Protein AF-A0A7J8X203-F1 (afdb_monomer_lite)

Structure (mmCIF, N/CA/C/O backbone):
data_AF-A0A7J8X203-F1
#
_entry.id   AF-A0A7J8X203-F1
#
loop_
_atom_site.group_PDB
_atom_site.id
_atom_site.type_symbol
_atom_site.label_atom_id
_atom_site.label_alt_id
_atom_site.label_comp_id
_atom_site.label_asym_id
_atom_site.label_entity_id
_atom_site.label_seq_id
_atom_site.pdbx_PDB_ins_code
_atom_site.Cartn_x
_atom_site.Cartn_y
_atom_site.Cartn_z
_atom_site.occupancy
_atom_site.B_iso_or_equiv
_atom_site.auth_seq_id
_atom_site.auth_comp_id
_atom_site.auth_asym_id
_atom_site.auth_atom_id
_atom_site.pdbx_PDB_model_num
ATOM 1 N N . GLU A 1 1 ? 3.384 10.919 6.346 1.00 45.38 1 GLU A N 1
ATOM 2 C CA . GLU A 1 1 ? 2.169 10.559 5.590 1.00 45.38 1 GLU A CA 1
ATOM 3 C C . GLU A 1 1 ? 2.336 9.216 4.885 1.00 45.38 1 GLU A C 1
ATOM 5 O O . GLU A 1 1 ? 3.171 9.136 3.988 1.00 45.38 1 GLU A O 1
ATOM 10 N N . PRO A 1 2 ? 1.621 8.149 5.296 1.00 53.53 2 PRO A N 1
ATOM 11 C CA . PRO A 1 2 ? 1.559 6.921 4.507 1.00 53.53 2 PRO A CA 1
ATOM 12 C C . PRO A 1 2 ? 1.016 7.269 3.119 1.00 53.53 2 PRO A C 1
ATOM 14 O O . PRO A 1 2 ? 0.049 8.024 2.992 1.00 53.53 2 PRO A O 1
ATOM 17 N N . LEU A 1 3 ? 1.667 6.763 2.074 1.00 62.72 3 LEU A N 1
ATOM 18 C CA . LEU A 1 3 ? 1.232 6.996 0.704 1.00 62.72 3 LEU A CA 1
ATOM 19 C C . LEU A 1 3 ? -0.180 6.421 0.591 1.00 62.72 3 LEU A C 1
ATOM 21 O O . LEU A 1 3 ? -0.385 5.229 0.765 1.00 62.72 3 LEU A O 1
ATOM 25 N N . ASN A 1 4 ? -1.185 7.255 0.345 1.00 65.31 4 ASN A N 1
ATOM 26 C CA . ASN A 1 4 ? -2.564 6.782 0.228 1.00 65.31 4 ASN A CA 1
ATOM 27 C C . ASN A 1 4 ? -2.809 6.018 -1.089 1.00 65.31 4 ASN A C 1
ATOM 29 O O . ASN A 1 4 ? -3.932 5.624 -1.344 1.00 65.31 4 ASN A O 1
ATOM 33 N N . TYR A 1 5 ? -1.789 5.792 -1.929 1.00 71.62 5 TYR A N 1
ATOM 34 C CA . TYR A 1 5 ? -1.865 5.066 -3.210 1.00 71.62 5 TYR A CA 1
ATOM 35 C C . TYR A 1 5 ? -3.073 5.447 -4.076 1.00 71.62 5 TYR A C 1
ATOM 37 O O . TYR A 1 5 ? -3.751 4.579 -4.616 1.00 71.62 5 TYR A O 1
ATOM 45 N N . GLY A 1 6 ? -3.375 6.746 -4.173 1.00 73.19 6 GLY A N 1
ATOM 46 C CA . GLY A 1 6 ? -4.524 7.238 -4.944 1.00 73.19 6 GLY A CA 1
ATOM 47 C C . GLY A 1 6 ? -5.879 7.051 -4.253 1.00 73.19 6 GLY A C 1
ATOM 48 O O . GLY A 1 6 ? -6.901 7.524 -4.753 1.00 73.19 6 GLY A O 1
ATOM 49 N N . HIS A 1 7 ? -5.900 6.430 -3.074 1.00 86.12 7 HIS A N 1
ATOM 50 C CA . HIS A 1 7 ? -7.043 6.416 -2.182 1.00 86.12 7 HIS A CA 1
ATOM 51 C C . HIS A 1 7 ? -7.304 7.819 -1.624 1.00 86.12 7 HIS A C 1
ATOM 53 O O . HIS A 1 7 ? -6.404 8.502 -1.143 1.00 86.12 7 HIS A O 1
ATOM 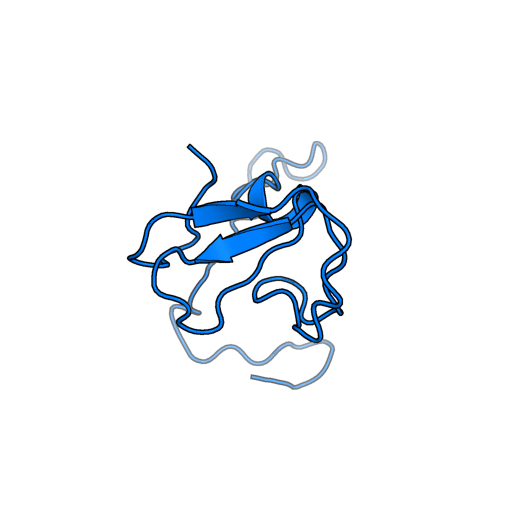59 N N . ARG A 1 8 ? -8.559 8.268 -1.684 1.00 86.06 8 ARG A N 1
ATOM 60 C CA . ARG A 1 8 ? -8.929 9.669 -1.414 1.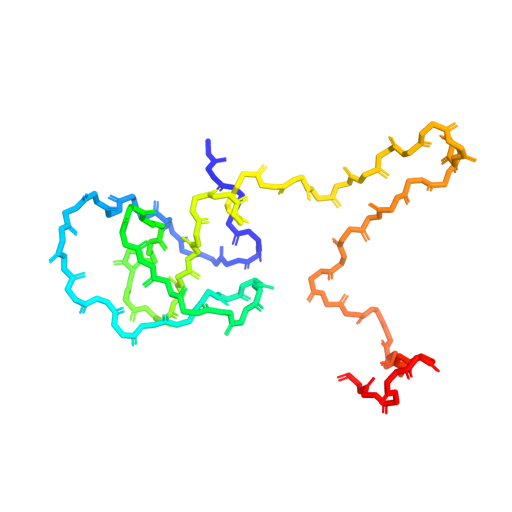00 86.06 8 ARG A CA 1
ATOM 61 C C . ARG A 1 8 ? -9.194 9.983 0.056 1.00 86.06 8 ARG A C 1
ATOM 63 O O . ARG A 1 8 ? -9.438 11.138 0.390 1.00 86.06 8 ARG A O 1
ATOM 70 N N . HIS A 1 9 ? -9.164 8.982 0.927 1.00 90.12 9 HIS A N 1
ATOM 71 C CA . HIS A 1 9 ? -9.460 9.151 2.344 1.00 90.12 9 HIS A CA 1
ATOM 72 C C . HIS A 1 9 ? -8.202 8.970 3.201 1.00 90.12 9 HIS A C 1
ATOM 74 O O . HIS A 1 9 ? -7.311 8.205 2.819 1.00 90.12 9 HIS A O 1
ATOM 80 N N . PRO A 1 10 ? -8.135 9.619 4.376 1.00 90.00 10 PRO A N 1
ATOM 81 C CA . PRO A 1 10 ? -7.059 9.392 5.331 1.00 90.00 10 PRO A CA 1
ATOM 82 C C . PRO A 1 10 ? -6.989 7.930 5.781 1.00 90.00 10 PRO A C 1
ATOM 84 O O . PRO A 1 10 ? -8.016 7.265 5.961 1.00 90.00 10 PRO A O 1
ATOM 87 N N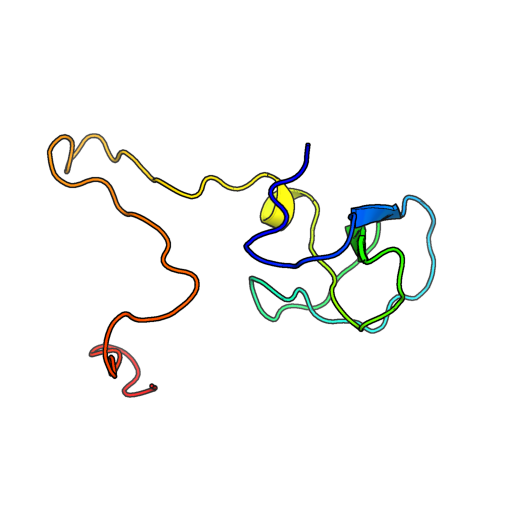 . LEU A 1 11 ? -5.765 7.456 5.996 1.00 90.50 11 LEU A N 1
ATOM 88 C CA . LEU A 1 11 ? -5.489 6.145 6.568 1.00 90.50 11 LEU A CA 1
ATOM 89 C C . LEU A 1 11 ? -5.165 6.292 8.054 1.00 90.50 11 LEU A C 1
ATOM 91 O O . LEU A 1 11 ? -4.390 7.165 8.443 1.00 90.50 11 LEU A O 1
ATOM 95 N N . LEU A 1 12 ? -5.744 5.420 8.871 1.00 91.00 12 LEU A N 1
ATOM 96 C CA . LEU A 1 12 ? -5.485 5.317 10.302 1.00 91.00 12 LEU A CA 1
ATOM 97 C C . LEU A 1 12 ? -4.728 4.024 10.580 1.00 91.00 12 LEU A C 1
ATOM 99 O O . LEU A 1 12 ? -5.014 2.994 9.971 1.00 91.00 12 LEU A O 1
ATOM 103 N N . LEU A 1 13 ? -3.763 4.086 11.494 1.00 91.12 13 LEU A N 1
ATOM 104 C CA . LEU A 1 13 ? -3.045 2.908 11.960 1.00 91.12 13 LEU A CA 1
ATOM 105 C C . LEU A 1 13 ? -3.892 2.180 13.010 1.00 91.12 13 LEU A C 1
ATOM 107 O O . LEU A 1 13 ? -4.219 2.745 14.052 1.00 91.12 13 LEU A O 1
ATOM 111 N N . LEU A 1 14 ? -4.213 0.922 12.736 1.00 89.06 14 LEU A N 1
ATOM 112 C CA . LEU A 1 14 ? -4.836 -0.007 13.669 1.00 89.06 14 LEU A CA 1
ATOM 113 C C . LEU A 1 14 ? -3.743 -0.853 14.316 1.00 89.06 14 LEU A C 1
ATOM 115 O O . LEU A 1 14 ? -2.987 -1.519 13.610 1.00 89.06 14 LEU A O 1
ATOM 119 N N . ASN A 1 15 ? -3.660 -0.811 15.647 1.00 82.81 15 ASN A N 1
ATOM 120 C CA . ASN A 1 15 ? -2.595 -1.461 16.417 1.00 82.81 15 ASN A CA 1
ATOM 121 C C . ASN A 1 15 ? -3.047 -2.704 17.199 1.00 82.81 15 ASN A C 1
ATOM 123 O O . ASN A 1 15 ? -2.198 -3.517 17.540 1.00 82.81 15 ASN A O 1
ATOM 127 N N . GLU A 1 16 ? -4.337 -2.844 17.511 1.00 79.88 16 GLU A N 1
ATOM 128 C CA . GLU A 1 16 ? -4.843 -3.889 18.420 1.00 79.88 16 GLU A CA 1
ATOM 129 C C . GLU A 1 16 ? -5.403 -5.099 17.665 1.00 79.88 16 GLU A C 1
ATOM 131 O O . GLU A 1 16 ? -5.858 -4.948 16.535 1.00 79.88 16 GLU A O 1
ATOM 136 N N . ASP A 1 17 ? -5.390 -6.276 18.306 1.00 64.19 17 ASP A N 1
ATOM 137 C CA . ASP A 1 17 ? -5.822 -7.602 17.817 1.00 64.19 17 ASP A CA 1
ATOM 138 C C . ASP A 1 17 ? -7.329 -7.700 17.505 1.00 64.19 17 ASP A C 1
ATOM 140 O O . ASP A 1 17 ? -8.054 -8.576 17.981 1.00 64.19 17 ASP A O 1
ATOM 144 N N . GLN A 1 18 ? -7.838 -6.784 16.689 1.00 65.38 18 GLN A N 1
ATOM 145 C CA . GLN A 1 18 ? -9.117 -6.971 16.039 1.00 65.38 18 GLN A CA 1
ATOM 146 C C . GLN A 1 18 ? -8.949 -8.078 15.001 1.00 65.38 18 GLN A C 1
ATOM 148 O O . GLN A 1 18 ? -8.037 -8.046 14.175 1.00 65.38 18 GLN A O 1
ATOM 153 N N . LEU A 1 19 ? -9.849 -9.060 15.036 1.00 67.06 19 LEU A N 1
ATOM 154 C CA . LEU A 1 19 ? -10.005 -10.022 13.952 1.00 67.06 19 LEU A CA 1
ATOM 155 C C . LEU A 1 19 ? -10.448 -9.261 12.697 1.00 67.06 19 LEU A C 1
ATOM 157 O O . LEU A 1 19 ? -11.635 -9.025 12.473 1.00 67.06 19 LEU A O 1
ATOM 161 N N . ILE A 1 20 ? -9.474 -8.840 11.897 1.00 72.44 20 ILE A N 1
ATOM 162 C CA . ILE A 1 20 ? -9.697 -8.206 10.605 1.00 72.44 20 ILE A CA 1
ATOM 163 C C . ILE A 1 20 ? -9.721 -9.315 9.559 1.00 72.44 20 ILE A C 1
ATOM 165 O O . ILE A 1 20 ? -8.691 -9.868 9.193 1.00 72.44 20 ILE A O 1
ATOM 169 N N . VAL A 1 21 ? -10.911 -9.632 9.053 1.00 80.19 21 VAL A N 1
ATOM 170 C CA . VAL A 1 21 ? -11.068 -10.500 7.877 1.00 80.19 21 VAL A CA 1
ATOM 171 C C . VAL A 1 21 ? -11.102 -9.609 6.638 1.00 80.19 21 VAL A C 1
ATOM 173 O O . VAL A 1 21 ? -12.147 -9.391 6.028 1.00 80.19 21 VAL A O 1
ATOM 176 N N . ALA A 1 22 ? -9.959 -9.010 6.310 1.00 89.12 22 ALA A N 1
ATOM 177 C CA . ALA A 1 22 ? -9.807 -8.150 5.142 1.00 89.12 22 ALA A CA 1
ATOM 178 C C . ALA A 1 22 ? -8.542 -8.509 4.364 1.00 89.12 22 ALA A C 1
ATOM 180 O O . ALA A 1 22 ? -7.586 -9.056 4.911 1.00 89.12 22 ALA A O 1
ATOM 181 N N . ARG A 1 23 ? -8.538 -8.177 3.073 1.00 93.81 23 ARG A N 1
ATOM 182 C CA . ARG A 1 23 ? -7.380 -8.337 2.191 1.00 93.81 23 ARG A CA 1
ATOM 183 C C . ARG A 1 23 ? -6.724 -6.991 1.938 1.00 93.81 23 ARG A C 1
ATOM 185 O O . ARG A 1 23 ? -7.397 -5.968 1.824 1.00 93.81 23 ARG A O 1
ATOM 192 N N . CYS A 1 24 ? -5.404 -7.005 1.835 1.00 92.50 24 CYS A N 1
ATOM 193 C CA . CYS A 1 24 ? -4.611 -5.839 1.515 1.00 92.50 24 CYS A CA 1
ATOM 194 C C . CYS A 1 24 ? -4.961 -5.388 0.103 1.00 92.50 24 CYS A C 1
ATOM 196 O O . CYS A 1 24 ? -4.822 -6.151 -0.852 1.00 92.50 24 CYS A O 1
ATOM 198 N N . SER A 1 25 ? -5.349 -4.126 -0.052 1.00 91.06 25 SER A N 1
ATOM 199 C CA . SER A 1 25 ? -5.710 -3.556 -1.350 1.00 91.06 25 SER A CA 1
ATOM 200 C C . SER A 1 25 ? -4.526 -3.472 -2.325 1.00 91.06 25 SER A C 1
ATOM 202 O O . SER A 1 25 ? -4.731 -3.150 -3.490 1.00 91.06 25 SER A O 1
ATOM 204 N N . ARG A 1 26 ? -3.293 -3.750 -1.869 1.00 87.38 26 ARG A N 1
ATOM 205 C CA . ARG A 1 26 ? -2.070 -3.681 -2.683 1.00 87.38 26 ARG A CA 1
ATOM 206 C C . ARG A 1 26 ? -1.530 -5.042 -3.114 1.00 87.38 26 ARG A C 1
ATOM 208 O O . ARG A 1 26 ? -1.137 -5.179 -4.264 1.00 87.38 26 ARG A O 1
ATOM 215 N N . CYS A 1 27 ? -1.469 -6.019 -2.209 1.00 90.94 27 CYS A N 1
ATOM 216 C CA . CYS A 1 27 ? -0.942 -7.353 -2.523 1.00 90.94 27 CYS A CA 1
ATOM 217 C C . CYS A 1 27 ? -2.023 -8.436 -2.630 1.00 90.94 27 CYS A C 1
ATOM 219 O O . CYS A 1 27 ? -1.720 -9.526 -3.092 1.00 90.94 27 CYS A O 1
ATOM 221 N N . GLY A 1 28 ? -3.267 -8.162 -2.219 1.00 90.81 28 GLY A N 1
ATOM 222 C CA . GLY A 1 28 ? -4.376 -9.123 -2.274 1.00 90.81 28 GLY A CA 1
ATOM 223 C C . GLY A 1 28 ? -4.382 -10.184 -1.166 1.00 90.81 28 GLY A C 1
ATOM 224 O O . GLY A 1 28 ? -5.362 -10.928 -1.048 1.00 90.81 28 GLY A O 1
ATOM 225 N N . GLU A 1 29 ? -3.334 -10.221 -0.340 1.00 93.56 29 GLU A N 1
ATOM 226 C CA . GLU A 1 29 ? -3.184 -11.142 0.791 1.00 93.56 29 GLU A CA 1
ATOM 227 C C . GLU A 1 29 ? -3.937 -10.663 2.036 1.00 93.56 29 GLU A C 1
ATOM 229 O O . GLU A 1 29 ? -4.209 -9.470 2.193 1.00 93.56 29 GLU A O 1
ATOM 234 N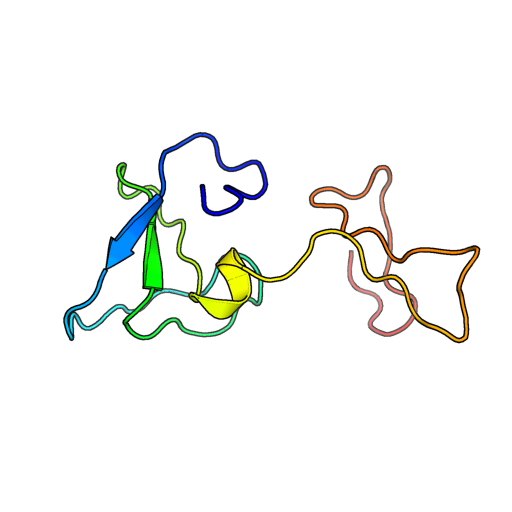 N . GLU A 1 30 ? -4.268 -11.586 2.936 1.00 93.19 30 GLU A N 1
ATOM 235 C CA . GLU A 1 30 ? -4.965 -11.274 4.189 1.00 93.19 30 GLU A CA 1
ATOM 236 C C . GLU A 1 30 ? -4.158 -10.323 5.081 1.00 93.19 30 GLU A C 1
ATOM 238 O O . GLU A 1 30 ? -2.931 -10.409 5.184 1.00 93.19 30 GLU A O 1
ATOM 243 N N . VAL A 1 31 ? -4.856 -9.387 5.723 1.00 92.00 31 VAL A N 1
ATOM 244 C CA . VAL A 1 31 ? -4.261 -8.376 6.600 1.00 92.00 31 VAL A CA 1
ATOM 245 C C . VAL A 1 31 ? -4.382 -8.814 8.050 1.00 92.00 31 VAL A C 1
ATOM 247 O O . VAL A 1 31 ? -5.474 -9.110 8.519 1.00 92.00 31 VAL A O 1
ATOM 250 N N . SER A 1 32 ? -3.270 -8.772 8.779 1.00 89.00 32 SER A N 1
ATOM 251 C CA . SER A 1 32 ? -3.256 -8.813 10.240 1.00 89.00 32 SER A CA 1
ATOM 252 C C . SER A 1 32 ? -2.897 -7.437 10.792 1.00 89.00 32 SER A C 1
ATOM 254 O O . SER A 1 32 ? -2.226 -6.641 10.125 1.00 89.00 32 SER A O 1
ATOM 256 N N . THR A 1 33 ? -3.305 -7.151 12.025 1.00 88.50 33 THR A N 1
ATOM 257 C CA . THR A 1 33 ? -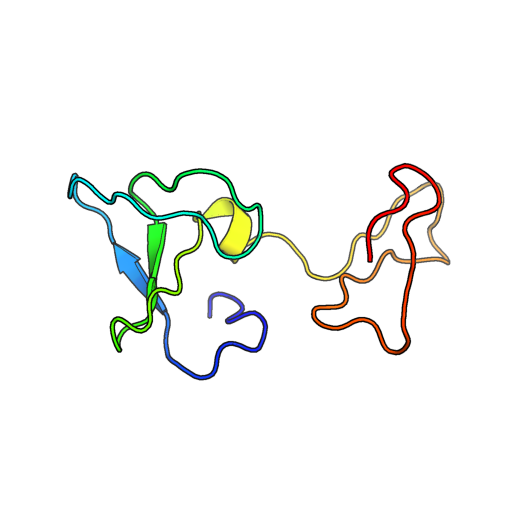2.785 -5.987 12.740 1.00 88.50 33 THR A CA 1
ATOM 258 C C . THR A 1 33 ? -1.304 -6.195 13.104 1.00 88.50 33 THR A C 1
ATOM 260 O O . THR A 1 33 ? -0.853 -7.335 13.249 1.00 88.50 33 THR A O 1
ATOM 263 N N . PRO A 1 34 ? -0.505 -5.114 13.189 1.00 90.50 34 PRO A N 1
ATOM 264 C CA . PRO A 1 34 ? -0.870 -3.731 12.895 1.00 90.50 34 PRO A CA 1
ATOM 265 C C . PRO A 1 34 ? -0.994 -3.441 11.387 1.00 90.50 34 PRO A C 1
ATOM 267 O O . PRO A 1 34 ? -0.145 -3.831 10.581 1.00 90.50 34 PRO A O 1
ATOM 270 N N . CYS A 1 35 ? -2.031 -2.696 11.004 1.00 91.94 35 CYS A N 1
ATOM 271 C CA . CYS A 1 35 ? -2.316 -2.360 9.607 1.00 91.94 35 CYS A CA 1
ATOM 272 C C . CYS A 1 35 ? -2.906 -0.959 9.451 1.00 91.94 35 CYS A C 1
ATOM 274 O O . CYS A 1 35 ? -3.409 -0.377 10.407 1.00 91.94 35 CYS A O 1
ATOM 276 N N . PHE A 1 36 ? -2.907 -0.429 8.232 1.00 92.25 36 PHE A N 1
ATOM 277 C CA . PHE A 1 36 ? -3.632 0.795 7.918 1.00 92.25 36 PHE A CA 1
ATOM 278 C C . PHE A 1 36 ? -5.038 0.477 7.421 1.00 92.25 36 PHE A C 1
ATOM 280 O O . PHE A 1 36 ? -5.207 -0.364 6.540 1.00 92.25 36 PHE A O 1
ATOM 287 N N . SER A 1 37 ? -6.033 1.192 7.936 1.00 91.62 37 SER A N 1
ATOM 288 C CA . SER A 1 37 ? -7.410 1.160 7.443 1.00 91.62 37 SER A CA 1
ATOM 289 C C . SER A 1 37 ? -7.874 2.551 7.042 1.00 91.62 37 SER A C 1
ATOM 291 O O . SER A 1 37 ? -7.514 3.544 7.675 1.00 91.62 37 SER A O 1
ATOM 293 N N . CYS A 1 38 ? -8.734 2.635 6.035 1.00 92.19 38 CYS A N 1
ATOM 294 C CA . CYS A 1 38 ? -9.414 3.882 5.711 1.00 92.19 38 CYS A CA 1
ATOM 295 C C . CYS A 1 38 ? -10.307 4.364 6.864 1.00 92.19 38 CYS A C 1
ATOM 297 O O . CYS A 1 38 ? -11.156 3.618 7.349 1.00 92.19 38 CYS A O 1
ATOM 299 N N . ALA A 1 39 ? -10.185 5.646 7.221 1.00 90.44 39 ALA A N 1
ATOM 300 C CA . ALA A 1 39 ? -10.995 6.290 8.257 1.00 90.44 39 ALA A CA 1
ATOM 301 C C . ALA A 1 39 ? -12.510 6.282 7.972 1.00 90.44 39 ALA A C 1
ATOM 303 O O . ALA A 1 39 ? -13.310 6.442 8.886 1.00 90.44 39 ALA A O 1
ATOM 304 N N . GLN A 1 40 ? -12.910 6.123 6.707 1.00 92.38 40 GLN A N 1
ATOM 305 C CA . GLN A 1 40 ? -14.314 6.087 6.284 1.00 92.38 40 GLN A CA 1
ATOM 306 C C . GLN A 1 40 ? -14.863 4.660 6.130 1.00 92.38 40 GLN A C 1
ATOM 308 O O . GLN A 1 40 ? -15.931 4.482 5.554 1.00 92.38 40 GLN A O 1
ATOM 313 N N . ASN A 1 41 ? -14.133 3.631 6.584 1.00 84.75 41 ASN A N 1
ATOM 314 C CA . ASN A 1 41 ? -14.563 2.228 6.513 1.00 84.75 41 ASN A CA 1
ATOM 315 C C . ASN A 1 41 ? -14.964 1.742 5.103 1.00 84.75 41 ASN A C 1
ATOM 317 O O . ASN A 1 41 ? -15.743 0.806 4.952 1.00 84.75 41 ASN A O 1
ATOM 321 N N . CYS A 1 42 ? -14.389 2.318 4.045 1.00 91.19 42 CYS A N 1
ATOM 322 C CA . CYS A 1 42 ? -14.705 1.948 2.657 1.00 91.19 42 CYS A CA 1
ATOM 323 C C . CYS A 1 42 ? -14.072 0.620 2.182 1.00 91.19 42 CYS A C 1
ATOM 325 O O . CYS A 1 42 ? -14.005 0.364 0.983 1.00 91.19 42 CYS A O 1
ATOM 327 N N . GLY A 1 43 ? -13.566 -0.209 3.100 1.00 89.00 43 GLY A N 1
ATOM 328 C CA . GLY A 1 43 ? -12.946 -1.495 2.769 1.00 89.00 43 GLY A CA 1
ATOM 329 C C . GLY A 1 43 ? -11.491 -1.420 2.293 1.00 89.00 43 GLY A C 1
ATOM 330 O O . GLY A 1 43 ? -10.951 -2.429 1.851 1.00 89.00 43 GLY A O 1
ATOM 331 N N . PHE A 1 44 ? -10.845 -0.252 2.369 1.00 91.56 44 PHE A N 1
ATOM 332 C CA . PHE A 1 44 ? -9.439 -0.098 1.993 1.00 91.56 44 PHE A CA 1
ATOM 333 C C . PHE A 1 44 ? -8.518 -0.380 3.187 1.00 91.56 44 PHE A C 1
ATOM 335 O O . PHE A 1 44 ? -8.544 0.354 4.183 1.00 91.56 44 PHE A O 1
ATOM 342 N N . TYR A 1 45 ? -7.705 -1.431 3.062 1.00 92.94 45 TYR A N 1
ATOM 343 C CA . TYR A 1 45 ? -6.770 -1.899 4.085 1.00 92.94 45 TYR A CA 1
ATOM 344 C C . TYR A 1 45 ? -5.391 -2.142 3.479 1.00 92.94 45 TYR A C 1
ATOM 346 O O . TYR A 1 45 ? -5.276 -2.619 2.351 1.00 92.94 45 TYR A O 1
ATOM 354 N N . LEU A 1 46 ? -4.334 -1.853 4.234 1.00 92.88 46 LEU A N 1
ATOM 355 C CA . LEU A 1 46 ? -2.955 -2.096 3.820 1.00 92.88 46 LEU A CA 1
ATOM 356 C C . LEU A 1 46 ? -2.145 -2.682 4.969 1.00 92.88 46 LEU A C 1
ATOM 358 O O . LEU A 1 46 ? -2.189 -2.168 6.089 1.00 92.88 46 LEU A O 1
ATOM 362 N N . HIS A 1 47 ? -1.314 -3.686 4.682 1.00 93.12 47 HIS A N 1
ATOM 363 C CA . HIS A 1 47 ? -0.204 -4.008 5.580 1.00 93.12 47 HIS A CA 1
ATOM 364 C C . HIS A 1 47 ? 0.686 -2.780 5.760 1.00 93.12 47 HIS A C 1
ATOM 366 O O . HIS A 1 47 ? 0.862 -1.995 4.827 1.00 93.12 47 HIS A O 1
ATOM 372 N N . LYS A 1 48 ? 1.329 -2.654 6.923 1.00 90.94 48 LYS A N 1
ATOM 373 C CA . LYS A 1 48 ? 2.286 -1.569 7.171 1.00 90.94 48 LYS A CA 1
ATOM 374 C C . LYS A 1 48 ? 3.396 -1.521 6.112 1.00 90.94 48 LYS A C 1
ATOM 376 O O . LYS A 1 48 ? 3.627 -0.478 5.513 1.00 90.94 48 LYS A O 1
ATOM 381 N N . VAL A 1 49 ? 3.986 -2.675 5.789 1.00 90.62 49 VAL A N 1
ATOM 382 C CA . VAL A 1 49 ? 4.988 -2.800 4.714 1.00 90.62 49 VAL A CA 1
ATOM 383 C C . VAL A 1 49 ? 4.430 -2.390 3.350 1.00 90.62 49 VAL A C 1
ATOM 385 O O . VAL A 1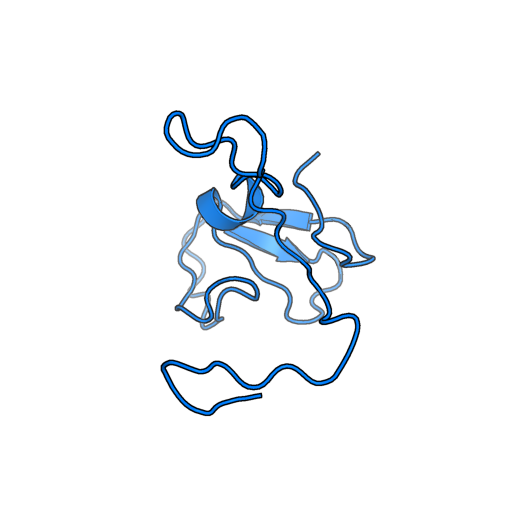 49 ? 5.092 -1.686 2.593 1.00 90.62 49 VAL A O 1
ATOM 388 N N . CYS A 1 50 ? 3.183 -2.753 3.044 1.00 91.00 50 CYS A N 1
ATOM 389 C CA . CYS A 1 50 ? 2.527 -2.327 1.814 1.00 91.00 50 CYS A CA 1
ATOM 390 C C . CYS A 1 50 ? 2.222 -0.828 1.801 1.00 91.00 50 CYS A C 1
ATOM 392 O O . CYS A 1 50 ? 2.068 -0.297 0.709 1.00 91.00 50 CYS A O 1
ATOM 394 N N . ALA A 1 51 ? 2.139 -0.160 2.954 1.00 89.12 51 ALA A N 1
ATOM 395 C CA . ALA A 1 51 ? 1.925 1.282 3.054 1.00 89.12 51 ALA A CA 1
ATOM 396 C C . ALA A 1 51 ? 3.210 2.126 2.997 1.00 89.12 51 ALA A C 1
ATOM 398 O O . ALA A 1 51 ? 3.170 3.324 2.713 1.00 89.12 51 ALA A O 1
ATOM 399 N N . GLU A 1 52 ? 4.347 1.494 3.270 1.00 88.06 52 GLU A N 1
ATOM 400 C CA . GLU A 1 52 ? 5.669 2.122 3.282 1.00 88.06 52 GLU A CA 1
ATOM 401 C C . GLU A 1 52 ? 6.489 1.762 2.036 1.00 88.06 52 GLU A C 1
ATOM 403 O O . GLU A 1 52 ? 7.459 2.445 1.711 1.00 88.06 52 GLU A O 1
ATOM 408 N N . ALA A 1 53 ? 6.101 0.709 1.306 1.00 88.00 53 ALA A N 1
ATOM 409 C CA . ALA A 1 53 ? 6.830 0.269 0.126 1.00 88.00 53 ALA A CA 1
ATOM 410 C C . ALA A 1 53 ? 6.848 1.356 -0.968 1.00 88.00 53 ALA A C 1
ATOM 412 O O . ALA A 1 53 ? 5.792 1.944 -1.271 1.00 88.00 53 ALA A O 1
ATOM 413 N N . PRO A 1 54 ? 8.024 1.590 -1.582 1.00 87.06 54 PRO A N 1
ATOM 414 C CA . PRO A 1 54 ? 8.245 2.695 -2.500 1.00 87.06 54 PRO A CA 1
ATOM 415 C C . PRO A 1 54 ? 7.389 2.563 -3.763 1.00 87.06 54 PRO A C 1
ATOM 417 O O . PRO A 1 54 ? 6.939 1.478 -4.137 1.00 87.06 54 PRO A O 1
ATOM 420 N N . LEU A 1 55 ? 7.148 3.697 -4.419 1.00 84.69 55 LEU A N 1
ATOM 421 C CA . LEU A 1 55 ? 6.508 3.737 -5.737 1.00 84.69 55 LEU A CA 1
ATOM 422 C C . LEU A 1 55 ? 7.510 3.533 -6.873 1.00 84.69 55 LEU A C 1
ATOM 424 O O . LEU A 1 55 ? 7.107 3.194 -7.976 1.00 84.69 55 LEU A O 1
ATOM 428 N N . GLU A 1 56 ? 8.795 3.731 -6.604 1.00 88.94 56 GLU A N 1
ATOM 429 C CA . GLU A 1 56 ? 9.864 3.628 -7.584 1.00 88.94 56 GLU A CA 1
ATOM 430 C C . GLU A 1 56 ? 10.982 2.753 -7.023 1.00 88.94 56 GLU A C 1
ATOM 432 O O . GLU A 1 56 ? 11.435 2.948 -5.893 1.00 88.94 56 GLU A O 1
ATOM 437 N N . LEU A 1 57 ? 11.424 1.779 -7.813 1.00 89.81 57 LEU A N 1
ATOM 438 C CA . LEU A 1 57 ? 12.564 0.931 -7.496 1.00 89.81 57 LEU A CA 1
ATOM 439 C C . LEU A 1 57 ? 13.715 1.244 -8.449 1.00 89.81 57 LEU A C 1
ATOM 441 O O . LEU A 1 57 ? 13.647 0.983 -9.651 1.00 89.81 57 LEU A O 1
ATOM 445 N N . ASN A 1 58 ? 14.797 1.758 -7.871 1.00 89.69 58 ASN A N 1
ATOM 446 C CA . ASN A 1 58 ? 16.054 2.025 -8.556 1.00 89.69 58 ASN A CA 1
ATOM 447 C C . ASN A 1 58 ? 17.002 0.838 -8.367 1.00 89.69 58 ASN A C 1
ATOM 449 O O . ASN A 1 58 ? 17.660 0.710 -7.334 1.00 89.69 58 ASN A O 1
ATOM 453 N N . HIS A 1 59 ? 17.041 -0.064 -9.350 1.00 86.81 59 HIS A N 1
ATOM 454 C CA . HIS A 1 59 ? 17.884 -1.256 -9.277 1.00 86.81 59 HIS A CA 1
ATOM 455 C C . HIS A 1 59 ? 19.306 -0.967 -9.798 1.00 86.81 59 HIS A C 1
ATOM 457 O O . HIS A 1 59 ? 19.432 -0.414 -10.891 1.00 86.81 59 HIS A O 1
ATOM 463 N N . PRO A 1 60 ? 20.388 -1.399 -9.115 1.00 90.69 60 PRO A N 1
ATOM 464 C CA . PRO A 1 60 ? 21.766 -1.124 -9.548 1.00 90.69 60 PRO A CA 1
ATOM 465 C C . PRO A 1 60 ? 22.097 -1.587 -10.978 1.00 90.69 60 PRO A C 1
ATOM 467 O O . PRO A 1 60 ? 22.822 -0.905 -11.701 1.00 90.69 60 PRO A O 1
ATOM 470 N N . PHE A 1 61 ? 21.528 -2.718 -11.417 1.00 90.94 61 PHE A N 1
ATOM 471 C CA . PHE A 1 61 ? 21.688 -3.224 -12.793 1.00 90.94 61 PHE A CA 1
ATOM 472 C C . PHE A 1 61 ? 20.856 -2.474 -13.850 1.00 90.94 61 PHE A C 1
ATOM 474 O O . PHE A 1 61 ? 21.089 -2.653 -15.040 1.00 90.94 61 PHE A O 1
ATOM 481 N N . HIS A 1 62 ? 19.915 -1.621 -13.438 1.00 86.19 62 HIS A N 1
ATOM 482 C CA . HIS A 1 62 ? 19.025 -0.852 -14.312 1.00 86.19 62 HIS A CA 1
ATOM 483 C C . HIS A 1 62 ? 18.957 0.621 -13.875 1.00 86.19 62 HIS A C 1
ATOM 485 O O . HIS A 1 62 ? 17.885 1.210 -13.803 1.00 86.19 62 HIS A O 1
ATOM 491 N N . HIS A 1 63 ? 20.109 1.241 -13.600 1.00 86.69 63 HIS A N 1
ATOM 492 C CA . HIS A 1 63 ? 20.187 2.605 -13.052 1.00 86.69 63 HIS A CA 1
ATOM 493 C C . HIS A 1 63 ? 19.518 3.689 -13.924 1.00 86.69 63 HIS A C 1
ATOM 495 O O . HIS A 1 63 ? 19.107 4.717 -13.404 1.00 86.69 63 HIS A O 1
ATOM 501 N N . ASN A 1 64 ? 19.389 3.465 -15.237 1.00 91.75 64 ASN A N 1
ATOM 502 C CA . ASN A 1 64 ? 18.710 4.390 -16.159 1.00 91.75 64 ASN A CA 1
ATOM 503 C C . ASN A 1 64 ? 17.217 4.068 -16.358 1.00 91.75 64 ASN A C 1
ATOM 505 O O . ASN A 1 64 ? 16.544 4.761 -17.113 1.00 91.75 64 ASN A O 1
ATOM 509 N N . HIS A 1 65 ? 16.728 2.964 -15.786 1.00 90.50 65 HIS A N 1
ATOM 510 C CA . HIS A 1 65 ? 15.396 2.414 -16.053 1.00 90.50 65 HIS A CA 1
ATOM 511 C C . HIS A 1 65 ? 14.706 2.081 -14.719 1.00 90.50 65 HIS A C 1
ATOM 513 O O . HIS A 1 65 ? 14.553 0.900 -14.389 1.00 90.50 65 HIS A O 1
ATOM 519 N N . PRO A 1 66 ? 14.330 3.104 -13.926 1.00 90.00 66 PRO A N 1
ATOM 520 C CA . PRO A 1 66 ? 13.594 2.892 -12.687 1.00 90.00 66 PRO A CA 1
ATOM 521 C C . PRO A 1 66 ? 12.282 2.151 -12.947 1.00 90.00 66 PRO A C 1
ATOM 523 O O . PRO A 1 66 ? 11.549 2.450 -13.892 1.00 90.00 66 PRO A O 1
ATOM 526 N N . LEU A 1 67 ? 11.965 1.194 -12.076 1.00 89.19 67 LEU A N 1
ATOM 527 C CA . LEU A 1 67 ? 10.678 0.508 -12.103 1.00 89.19 67 LEU A CA 1
ATOM 528 C C . LEU A 1 67 ? 9.668 1.342 -11.318 1.00 89.19 67 LEU A C 1
ATOM 530 O O . LEU A 1 67 ? 9.732 1.406 -10.091 1.00 89.19 67 LEU A O 1
ATOM 534 N N . VAL A 1 68 ? 8.737 1.974 -12.029 1.00 87.00 68 VAL A N 1
ATOM 535 C CA . VAL A 1 68 ? 7.676 2.793 -11.435 1.00 87.00 68 VAL A CA 1
ATOM 536 C C . VAL A 1 68 ? 6.403 1.964 -11.305 1.00 87.00 68 VAL A C 1
ATOM 538 O O . VAL A 1 68 ? 5.884 1.436 -12.289 1.00 87.00 68 VAL A O 1
ATOM 541 N N . LEU A 1 69 ? 5.873 1.869 -10.089 1.00 83.00 69 LEU A N 1
ATOM 542 C CA . LEU A 1 69 ? 4.588 1.241 -9.831 1.00 83.00 69 LEU A CA 1
ATOM 543 C C . LEU A 1 69 ? 3.459 2.150 -10.323 1.00 83.00 69 LEU A C 1
ATOM 545 O O . LEU A 1 69 ? 3.203 3.216 -9.759 1.00 83.00 69 LEU A O 1
ATOM 549 N N . MET A 1 70 ? 2.734 1.686 -11.336 1.00 79.12 70 MET A N 1
ATOM 550 C CA . MET A 1 70 ? 1.528 2.346 -11.825 1.00 79.12 70 MET A CA 1
ATOM 551 C C . MET A 1 70 ? 0.293 1.767 -11.131 1.00 79.12 70 MET A C 1
ATOM 553 O O . MET A 1 70 ? 0.088 0.559 -11.132 1.00 79.12 70 MET A O 1
ATOM 557 N N . GLN A 1 71 ? -0.537 2.634 -10.546 1.00 71.31 71 GLN A N 1
ATOM 558 C CA . GLN A 1 71 ? -1.801 2.225 -9.911 1.00 71.31 71 GLN A CA 1
ATOM 559 C C . GLN A 1 71 ? -2.858 1.821 -10.943 1.00 71.31 71 GLN A C 1
ATOM 561 O O . GLN A 1 71 ? -3.657 0.930 -10.691 1.00 71.31 71 GLN A O 1
ATOM 566 N N . ASN A 1 72 ? -2.847 2.484 -12.101 1.00 71.06 72 ASN A N 1
ATOM 567 C CA . ASN A 1 72 ? -3.703 2.180 -13.236 1.00 71.06 72 ASN A CA 1
ATOM 568 C C . ASN A 1 72 ? -2.818 2.017 -14.465 1.00 71.06 72 ASN A C 1
ATOM 570 O O . ASN A 1 72 ? -1.937 2.849 -14.703 1.00 71.06 72 ASN A O 1
ATOM 574 N N . ALA A 1 73 ? -3.060 0.969 -15.247 1.00 73.31 73 ALA A N 1
ATOM 575 C CA . ALA A 1 73 ? -2.378 0.812 -16.516 1.00 73.31 73 ALA A CA 1
ATOM 576 C C . ALA A 1 73 ? -2.828 1.938 -17.475 1.00 73.31 73 ALA A C 1
ATOM 578 O O . ALA A 1 73 ? -4.029 2.188 -17.602 1.00 73.31 73 ALA A O 1
ATOM 579 N N . PRO A 1 74 ? -1.898 2.639 -18.150 1.00 75.12 74 PRO A N 1
ATOM 580 C CA . PRO A 1 74 ? -2.239 3.718 -19.083 1.00 75.12 74 PRO A CA 1
ATOM 581 C C . PRO A 1 74 ? -2.967 3.213 -20.341 1.00 75.12 74 PRO A C 1
ATOM 583 O O . PRO A 1 74 ? -3.541 3.997 -21.091 1.00 75.12 74 PRO A O 1
ATOM 586 N N . TYR A 1 75 ? -2.937 1.902 -20.569 1.00 82.44 75 TYR A N 1
ATOM 587 C CA . TYR A 1 75 ? -3.629 1.165 -21.618 1.00 82.44 75 TYR A CA 1
ATOM 588 C C . TYR A 1 75 ? -3.910 -0.254 -21.110 1.00 82.44 75 TYR A C 1
ATOM 590 O O . TYR A 1 75 ? -3.353 -0.671 -20.095 1.00 82.44 75 TYR A O 1
ATOM 598 N N . ILE A 1 76 ? -4.754 -1.008 -21.816 1.00 82.44 76 ILE A N 1
ATOM 599 C CA . ILE A 1 76 ? -4.993 -2.424 -21.509 1.00 82.44 76 ILE A CA 1
ATOM 600 C C . ILE A 1 76 ? -3.660 -3.170 -21.625 1.00 82.44 76 ILE A C 1
ATOM 602 O O . ILE A 1 76 ? -3.087 -3.261 -22.711 1.00 82.44 76 ILE A O 1
ATOM 606 N N . TYR A 1 77 ? -3.166 -3.682 -20.503 1.00 83.31 77 TYR A N 1
ATOM 607 C CA . TYR A 1 77 ? -1.932 -4.449 -20.427 1.00 83.31 77 TYR A CA 1
ATOM 608 C C . TYR A 1 77 ? -2.286 -5.896 -20.113 1.00 83.31 77 TYR A C 1
ATOM 610 O O . TYR A 1 77 ? -2.933 -6.159 -19.112 1.00 83.31 77 TYR A O 1
ATOM 618 N N . ILE A 1 78 ? -1.867 -6.827 -20.966 1.00 85.94 78 ILE A N 1
ATOM 619 C CA . ILE A 1 78 ? -1.953 -8.258 -20.672 1.00 85.94 78 ILE A CA 1
ATOM 620 C C . ILE A 1 78 ? -0.573 -8.690 -20.199 1.00 85.94 78 ILE A C 1
ATOM 622 O O . ILE A 1 78 ? 0.414 -8.540 -20.926 1.00 85.94 78 ILE A O 1
ATOM 626 N N . CYS A 1 79 ? -0.499 -9.240 -18.992 1.00 82.88 79 CYS A N 1
ATOM 627 C CA . CYS A 1 79 ? 0.737 -9.789 -18.466 1.00 82.88 79 CYS A CA 1
ATOM 628 C C . CYS A 1 79 ? 1.210 -10.938 -19.363 1.00 82.88 79 CYS A C 1
ATOM 630 O O . CYS A 1 79 ? 0.537 -11.960 -19.485 1.00 82.88 79 CYS A O 1
ATOM 632 N N . THR A 1 80 ? 2.389 -10.809 -19.970 1.00 88.94 80 THR A N 1
ATOM 633 C CA . THR A 1 80 ? 2.942 -11.841 -20.865 1.00 88.94 80 THR A CA 1
ATOM 634 C C . THR A 1 80 ? 3.296 -13.138 -20.139 1.00 88.94 80 THR A C 1
ATOM 636 O O . THR A 1 80 ? 3.462 -14.170 -20.782 1.00 88.94 80 THR A O 1
ATOM 639 N N . PHE A 1 81 ? 3.398 -13.096 -18.809 1.00 86.50 81 PHE A N 1
ATOM 640 C CA . PHE A 1 81 ? 3.709 -14.257 -17.983 1.00 86.50 81 PHE A CA 1
ATOM 641 C C . PHE A 1 81 ? 2.464 -15.073 -17.600 1.00 86.50 81 PHE A C 1
ATOM 643 O O . PHE A 1 81 ? 2.478 -16.291 -17.745 1.00 86.50 81 PHE A O 1
ATOM 650 N N . CYS A 1 82 ? 1.386 -14.432 -17.125 1.00 91.88 82 CYS A N 1
ATOM 651 C CA . CYS A 1 82 ? 0.175 -15.131 -16.659 1.00 91.88 82 CYS A CA 1
ATOM 652 C C . CYS A 1 82 ? -1.057 -14.967 -17.566 1.00 91.88 82 CYS A C 1
ATOM 654 O O . CYS A 1 82 ? -2.062 -15.637 -17.343 1.00 91.88 82 CYS A O 1
ATOM 656 N N . GLY A 1 83 ? -1.008 -14.091 -18.573 1.00 88.69 83 GLY A N 1
ATOM 657 C CA . GLY A 1 83 ? -2.104 -13.855 -19.518 1.00 88.69 83 GLY A CA 1
ATOM 658 C C . GLY A 1 83 ? -3.298 -13.075 -18.958 1.00 88.69 83 GLY A C 1
ATOM 659 O O . GLY A 1 83 ? -4.327 -12.995 -19.624 1.00 88.69 83 GLY A O 1
ATOM 660 N N . GLN A 1 84 ? -3.189 -12.515 -17.752 1.00 82.94 84 GLN A N 1
ATOM 661 C CA . GLN A 1 84 ? -4.250 -11.721 -17.120 1.00 82.94 84 GLN A CA 1
ATOM 662 C C . GLN A 1 84 ? -4.131 -10.233 -17.486 1.00 82.94 84 GLN A C 1
ATOM 664 O O . GLN A 1 84 ? -3.022 -9.752 -17.737 1.00 82.94 84 GLN A O 1
ATOM 669 N N . ILE A 1 85 ? -5.281 -9.547 -17.529 1.00 75.44 85 ILE A N 1
ATOM 670 C CA . ILE A 1 85 ? -5.409 -8.084 -17.668 1.00 75.44 85 ILE A CA 1
ATOM 671 C C . ILE A 1 85 ? -5.291 -7.435 -16.290 1.00 75.44 85 ILE A C 1
ATOM 673 O O . ILE A 1 85 ? -5.919 -7.986 -15.358 1.00 75.44 85 ILE A O 1
#

Secondary structure (DSSP, 8-state):
----TT--S-EEEE-S------B-TTT-SBP-SSEEEETT-SS-EEEHHHHHS-SEE--GGGTTS-EE--SS-SS----TTT---

Organism: Gossypium aridum (NCBI:txid34290)

Sequence (85 aa):
EPLNYGHRHPLLLLNEDQLIVARCSRCGEEVSTPCFSCAQNCGFYLHKVCAEAPLELNHPFHHNHPLVLMQNAPYIYICTFCGQI

Radius of gyration: 15.19 Å; chains: 1; bounding box: 36×26×40 Å

pLDDT: mean 84.92, std 9.47, range [45.38, 93.81]

Foldseek 3Di:
DQDCLPPPADKDFDADQDPDQAAAPQPRHGDGPRWIDGPVNPRHIHRPCRRPPDQWACDPVCNVDIDGHDSDDPDDDQDPVPRHD

InterPro domains:
  IPR004146 DC1 [PF03107] (6-51)
  IPR046349 C1-like domain superfamily [SSF57889] (27-84)